Protein AF-A0A1F9FPQ1-F1 (afdb_monomer)

Foldseek 3Di:
DDDDDDDDDDDDDDDDDDDDDDDDDDPPPPPPPDPDPPDPDDDDDADADWPDADPVQQWTWGQGPVRDTDIDHDDPVDDDDDDDDDDDDPVVDDPPWDKDFDWDDDPPDTHTPDIDTDDDDDPDD

Solvent-accessible surface area (backbone atoms only — not comparable to full-atom values): 9216 Å² total; per-residue (Å²): 141,85,83,83,86,88,77,82,87,84,87,75,90,80,82,86,87,85,90,85,83,89,87,78,92,73,86,76,75,76,68,75,79,74,78,72,79,75,78,83,75,80,88,81,88,84,69,57,48,80,75,45,78,42,81,89,81,28,34,34,30,32,37,27,91,84,73,46,80,45,79,47,79,57,56,98,84,61,83,85,79,90,84,75,94,70,94,80,58,79,88,75,67,56,92,91,60,57,67,52,74,45,62,49,75,58,88,96,44,77,44,77,78,47,77,48,68,64,73,80,76,71,94,85,127

pLDDT: mean 72.34, std 21.49, range [35.94, 94.56]

Nearest PDB structures (foldseek):
  5xfp-assembly3_E  TM=4.178E-01  e=5.043E-01  Homo sapiens
  5xfq-assembly1_A  TM=3.969E-01  e=2.208E+00  Mus musculus
  9fia-assembly1_BT  TM=2.426E-01  e=2.824E+00  Toxoplasma gondii

Structure (mmCIF, N/CA/C/O backbone):
data_AF-A0A1F9FPQ1-F1
#
_entry.id   AF-A0A1F9FPQ1-F1
#
loop_
_atom_site.group_PDB
_atom_site.id
_atom_site.type_symbol
_atom_site.label_atom_id
_atom_site.label_alt_id
_atom_site.label_comp_id
_atom_site.label_asym_id
_atom_site.label_entity_id
_atom_site.label_seq_id
_atom_site.pdbx_PDB_ins_code
_atom_site.Cartn_x
_atom_site.Cartn_y
_atom_site.Cartn_z
_atom_site.occupancy
_atom_site.B_iso_or_equiv
_atom_site.auth_seq_id
_atom_site.auth_comp_id
_atom_site.auth_asym_id
_atom_site.auth_atom_id
_atom_site.pdbx_PDB_model_num
ATOM 1 N N . MET A 1 1 ? 11.862 -51.386 -14.982 1.00 46.03 1 MET A N 1
ATOM 2 C CA . MET A 1 1 ? 11.585 -52.462 -15.962 1.00 46.03 1 MET A CA 1
ATOM 3 C C . MET A 1 1 ? 10.078 -52.631 -15.996 1.00 46.03 1 MET A C 1
ATOM 5 O O . MET A 1 1 ? 9.533 -52.938 -14.957 1.00 46.03 1 MET A O 1
ATOM 9 N N . VAL A 1 2 ? 9.315 -52.358 -17.048 1.00 47.38 2 VAL A N 1
ATOM 10 C CA . VAL A 1 2 ? 9.568 -52.158 -18.479 1.00 47.38 2 VAL A CA 1
ATOM 11 C C . VAL A 1 2 ? 8.427 -51.251 -18.967 1.00 47.38 2 VAL A C 1
ATOM 13 O O . VAL A 1 2 ? 7.270 -51.606 -18.777 1.00 47.38 2 VAL A O 1
ATOM 16 N N . PHE A 1 3 ? 8.727 -50.095 -19.564 1.00 41.62 3 PHE A N 1
ATOM 17 C CA . PHE A 1 3 ? 7.759 -49.341 -20.368 1.00 41.62 3 PHE A CA 1
ATOM 18 C C . PHE A 1 3 ? 8.290 -49.305 -21.795 1.00 41.62 3 PHE A C 1
ATOM 20 O O . PHE A 1 3 ? 9.427 -48.905 -22.042 1.00 41.62 3 PHE A O 1
ATOM 27 N N . ALA A 1 4 ? 7.479 -49.867 -22.684 1.00 47.28 4 ALA A N 1
ATOM 28 C CA . ALA A 1 4 ? 7.813 -50.225 -24.046 1.00 47.28 4 ALA A CA 1
ATOM 29 C C . ALA A 1 4 ? 8.063 -48.998 -24.935 1.00 47.28 4 ALA A C 1
ATOM 31 O O . ALA A 1 4 ? 7.314 -48.022 -24.916 1.00 47.28 4 ALA A O 1
ATOM 32 N N . LEU A 1 5 ? 9.123 -49.104 -25.734 1.00 44.16 5 LEU A N 1
ATOM 33 C CA . LEU A 1 5 ? 9.481 -48.222 -26.838 1.00 44.16 5 LEU A CA 1
ATOM 34 C C . LEU A 1 5 ? 8.464 -48.399 -27.978 1.00 44.16 5 LEU A C 1
ATOM 36 O O . LEU A 1 5 ? 8.410 -49.460 -28.595 1.00 44.16 5 LEU A O 1
ATOM 40 N N . SER A 1 6 ? 7.674 -47.362 -28.261 1.00 60.12 6 SER A N 1
ATOM 41 C CA . SER A 1 6 ? 6.811 -47.283 -29.445 1.00 60.12 6 SER A CA 1
ATOM 42 C C . SER A 1 6 ? 7.581 -46.606 -30.580 1.00 60.12 6 SER A C 1
ATOM 44 O O . SER A 1 6 ? 7.636 -45.379 -30.655 1.00 60.12 6 SER A O 1
ATOM 46 N N . SER A 1 7 ? 8.190 -47.419 -31.443 1.00 44.81 7 SER A N 1
ATOM 47 C CA . SER A 1 7 ? 8.872 -47.004 -32.671 1.00 44.81 7 SER A CA 1
ATOM 48 C C . SER A 1 7 ? 8.002 -47.244 -33.908 1.00 44.81 7 SER A C 1
ATOM 50 O O . SER A 1 7 ? 7.424 -48.312 -34.055 1.00 44.81 7 SER A O 1
ATOM 52 N N . CYS A 1 8 ? 8.081 -46.279 -34.828 1.00 40.94 8 CYS A N 1
ATOM 53 C CA . CYS A 1 8 ? 8.086 -46.426 -36.290 1.00 40.94 8 CYS A CA 1
ATOM 54 C C . CYS A 1 8 ? 6.796 -46.749 -37.078 1.00 40.94 8 CYS A C 1
ATOM 56 O O . CYS A 1 8 ? 6.230 -47.830 -37.000 1.00 40.94 8 CYS A O 1
ATOM 58 N N . ALA A 1 9 ? 6.522 -45.804 -37.989 1.00 44.03 9 ALA A N 1
ATOM 59 C CA . ALA A 1 9 ? 6.358 -45.998 -39.432 1.00 44.03 9 ALA A CA 1
ATOM 60 C C . ALA A 1 9 ? 5.112 -46.734 -39.952 1.00 44.03 9 ALA A C 1
ATOM 62 O O . ALA A 1 9 ? 5.042 -47.958 -39.958 1.00 44.03 9 ALA A O 1
ATOM 63 N N . LEU A 1 10 ? 4.222 -45.963 -40.585 1.00 48.94 10 LEU A N 1
ATOM 64 C CA . LEU A 1 10 ? 3.618 -46.403 -41.838 1.00 48.94 10 LEU A CA 1
ATOM 65 C C . LEU A 1 10 ? 3.615 -45.245 -42.841 1.00 48.94 10 LEU A C 1
ATOM 67 O O . LEU A 1 10 ? 2.841 -44.293 -42.754 1.00 48.94 10 LEU A O 1
ATOM 71 N N . GLU A 1 11 ? 4.556 -45.358 -43.763 1.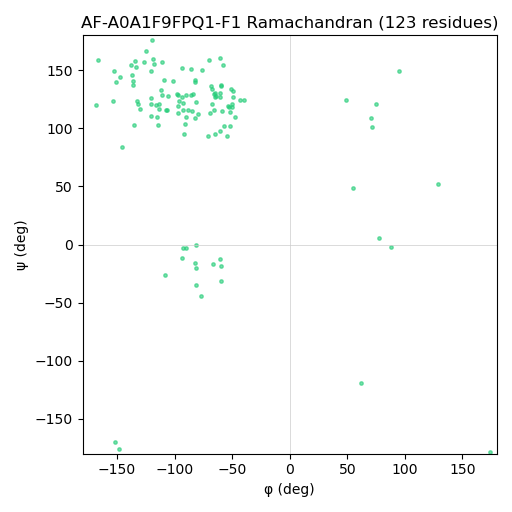00 47.38 11 GLU A N 1
ATOM 72 C CA . GLU A 1 11 ? 4.540 -44.780 -45.095 1.00 47.38 11 GLU A CA 1
ATOM 73 C C . GLU A 1 11 ? 3.394 -45.449 -45.869 1.00 47.38 11 GLU A C 1
ATOM 75 O O . GLU A 1 11 ? 3.329 -46.676 -45.919 1.00 47.38 11 GLU A O 1
ATOM 80 N N . GLN A 1 12 ? 2.482 -44.678 -46.459 1.00 45.00 12 GLN A N 1
ATOM 81 C CA . GLN A 1 12 ? 1.656 -45.180 -47.558 1.00 45.00 12 GLN A CA 1
ATOM 82 C C . GLN A 1 12 ? 1.377 -44.061 -48.560 1.00 45.00 12 GLN A C 1
ATOM 84 O O . GLN A 1 12 ? 0.361 -43.369 -48.553 1.00 45.00 12 GLN A O 1
ATOM 89 N N . GLU A 1 13 ? 2.365 -43.913 -49.431 1.00 41.97 13 GLU A N 1
ATOM 90 C CA . GLU A 1 13 ? 2.195 -43.701 -50.860 1.00 41.97 13 GLU A CA 1
ATOM 91 C C . GLU A 1 13 ? 1.096 -44.629 -51.419 1.00 41.97 13 GLU A C 1
ATOM 93 O O . GLU A 1 13 ? 1.172 -45.844 -51.251 1.00 41.97 13 GLU A O 1
ATOM 98 N N . MET A 1 14 ? 0.073 -44.071 -52.079 1.00 41.09 14 MET A N 1
ATOM 99 C CA . MET A 1 14 ? -0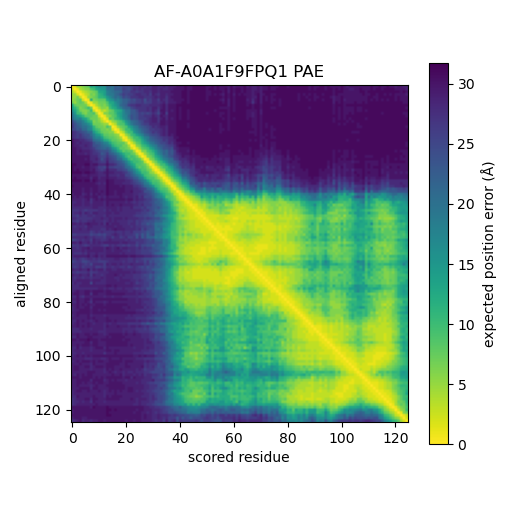.582 -44.713 -53.227 1.00 41.09 14 MET A CA 1
ATOM 100 C C . MET A 1 14 ? -1.525 -43.755 -53.980 1.00 41.09 14 MET A C 1
ATOM 102 O O . MET A 1 14 ? -2.530 -43.288 -53.455 1.00 41.09 14 MET A O 1
ATOM 106 N N . ALA A 1 15 ? -1.180 -43.575 -55.258 1.00 36.75 15 ALA A N 1
ATOM 107 C CA . ALA A 1 15 ? -2.059 -43.528 -56.431 1.00 36.75 15 ALA A CA 1
ATOM 108 C C . ALA A 1 15 ? -2.989 -42.314 -56.679 1.00 36.75 15 ALA A C 1
ATOM 110 O O . ALA A 1 15 ? -4.125 -42.236 -56.219 1.00 36.75 15 ALA A O 1
ATOM 111 N N . ALA A 1 16 ? -2.525 -41.449 -57.592 1.00 46.88 16 ALA A N 1
ATOM 112 C CA . ALA A 1 16 ? -3.348 -40.652 -58.514 1.00 46.88 16 ALA A CA 1
ATOM 113 C C . ALA A 1 16 ? -4.196 -41.549 -59.455 1.00 46.88 16 ALA A C 1
ATOM 115 O O . ALA A 1 16 ? -3.839 -42.716 -59.646 1.00 46.88 16 ALA A O 1
ATOM 116 N N . PRO A 1 17 ? -5.282 -41.037 -60.084 1.00 45.72 17 PRO A N 1
ATOM 117 C CA . PRO A 1 17 ? -5.186 -40.441 -61.439 1.00 45.72 17 PRO A CA 1
ATOM 118 C C . PRO A 1 17 ? -6.262 -39.336 -61.713 1.00 45.72 17 PRO A C 1
ATOM 120 O O . PRO A 1 17 ? -6.994 -38.964 -60.802 1.00 45.72 17 PRO A O 1
ATOM 123 N N . PRO A 1 18 ? -6.460 -38.831 -62.953 1.00 44.81 18 PRO A N 1
ATOM 124 C CA . PRO A 1 18 ? -5.609 -37.923 -63.720 1.00 44.81 18 PRO A CA 1
ATOM 125 C C . PRO A 1 18 ? -6.304 -36.577 -64.086 1.00 44.81 18 PRO A C 1
ATOM 127 O O . PRO A 1 18 ? -7.479 -36.338 -63.827 1.00 44.81 18 PRO A O 1
ATOM 130 N N . ALA A 1 19 ? -5.520 -35.703 -64.721 1.00 43.84 19 ALA A N 1
ATOM 131 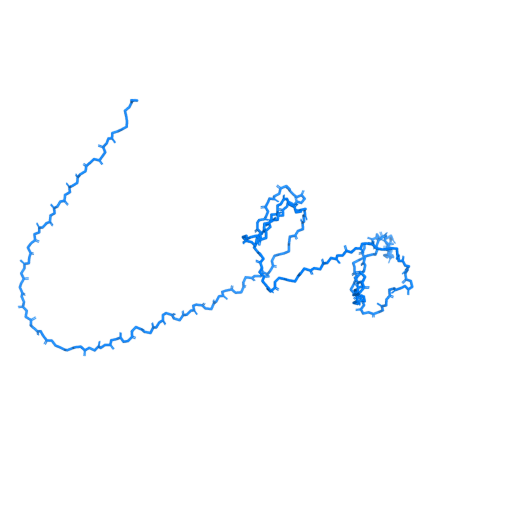C CA . ALA A 1 19 ? -5.753 -34.302 -65.081 1.00 43.84 19 ALA A CA 1
ATOM 132 C C . ALA A 1 19 ? -6.971 -33.945 -65.968 1.00 43.84 19 ALA A C 1
ATOM 134 O O . ALA A 1 19 ? -7.345 -34.703 -66.862 1.00 43.84 19 ALA A O 1
ATOM 135 N N . LYS A 1 20 ? -7.435 -32.684 -65.833 1.00 43.16 20 LYS A N 1
ATOM 136 C CA . LYS A 1 20 ? -7.790 -31.737 -66.924 1.00 43.16 20 LYS A CA 1
ATOM 137 C C . LYS A 1 20 ? -7.956 -30.288 -66.373 1.00 43.16 20 LYS A C 1
ATOM 139 O O . LYS A 1 20 ? -8.053 -30.137 -65.161 1.00 43.16 20 LYS A O 1
ATOM 144 N N . PRO A 1 21 ? -7.862 -29.221 -67.198 1.00 42.31 21 PRO A N 1
ATOM 145 C CA . PRO A 1 21 ? -6.815 -28.197 -67.063 1.00 42.31 21 PRO A CA 1
ATOM 146 C C . PRO A 1 21 ? -7.288 -26.752 -66.769 1.00 42.31 21 PRO A C 1
ATOM 148 O O . PRO A 1 21 ? -8.369 -26.347 -67.168 1.00 42.31 21 PRO A O 1
ATOM 151 N N . ALA A 1 22 ? -6.366 -25.994 -66.162 1.00 35.94 22 ALA A N 1
ATOM 152 C CA . ALA A 1 22 ? -6.024 -24.569 -66.327 1.00 35.94 22 ALA A CA 1
ATOM 153 C C . ALA A 1 22 ? -7.087 -23.433 -66.319 1.00 35.94 22 ALA A C 1
ATOM 155 O O . ALA A 1 22 ? -7.889 -23.286 -67.235 1.00 35.94 22 ALA A O 1
ATOM 156 N N . ALA A 1 23 ? -6.798 -22.499 -65.392 1.00 44.38 23 ALA A N 1
ATOM 157 C CA . ALA A 1 23 ? -6.937 -21.028 -65.414 1.00 44.38 23 ALA A CA 1
ATOM 158 C C . ALA A 1 23 ? -8.219 -20.389 -64.825 1.00 44.38 23 ALA A C 1
ATOM 160 O O . ALA A 1 23 ? -9.291 -20.974 -64.944 1.00 44.38 23 ALA A O 1
ATOM 161 N N . PRO A 1 24 ? -8.162 -19.153 -64.264 1.00 40.25 24 PRO A N 1
ATOM 162 C CA . PRO A 1 24 ? -7.011 -18.316 -63.893 1.00 40.25 24 PRO A CA 1
ATOM 163 C C . PRO A 1 24 ? -7.004 -17.859 -62.414 1.00 40.25 24 PRO A C 1
ATOM 165 O O . PRO A 1 24 ? -7.992 -17.923 -61.688 1.00 40.25 24 PRO A O 1
ATOM 168 N N . MET A 1 25 ? -5.842 -17.344 -62.004 1.00 41.94 25 MET A N 1
ATOM 169 C CA . MET A 1 25 ? -5.621 -16.519 -60.817 1.00 41.94 25 MET A CA 1
ATOM 170 C C . MET A 1 25 ? -6.748 -15.503 -60.585 1.00 41.94 25 MET A C 1
ATOM 172 O O . MET A 1 25 ? -6.953 -14.604 -61.398 1.00 41.94 25 MET A O 1
ATOM 176 N N . VAL A 1 26 ? -7.352 -15.550 -59.400 1.00 37.03 26 VAL A N 1
ATOM 177 C CA . VAL A 1 26 ? -7.777 -14.332 -58.712 1.00 37.03 26 VAL A CA 1
ATOM 178 C C . VAL A 1 26 ? -7.036 -14.331 -57.388 1.00 37.03 26 VAL A C 1
ATOM 180 O O . VAL A 1 26 ? -7.232 -15.195 -56.538 1.00 37.03 26 VAL A O 1
ATOM 183 N N . ALA A 1 27 ? -6.095 -13.400 -57.271 1.00 41.41 27 ALA A N 1
ATOM 184 C CA . ALA A 1 27 ? -5.411 -13.107 -56.032 1.00 41.41 27 ALA A CA 1
ATOM 185 C C . ALA A 1 27 ? -6.456 -12.650 -55.010 1.00 41.41 27 ALA A C 1
ATOM 187 O O . ALA A 1 27 ? -6.867 -11.490 -54.996 1.00 41.41 27 ALA A O 1
ATOM 188 N N . GLU A 1 28 ? -6.896 -13.566 -54.153 1.00 36.47 28 GLU A N 1
ATOM 189 C CA . GLU A 1 28 ? -7.591 -13.198 -52.934 1.00 36.47 28 GLU A CA 1
ATOM 190 C C . GLU A 1 28 ? -6.530 -12.590 -52.019 1.00 36.47 28 GLU A C 1
ATOM 192 O O . GLU A 1 28 ? -5.745 -13.278 -51.359 1.00 36.47 28 GLU A O 1
ATOM 197 N N . ALA A 1 29 ? -6.423 -11.263 -52.088 1.00 38.34 29 ALA A N 1
ATOM 198 C CA . ALA A 1 29 ? -5.664 -10.476 -51.145 1.00 38.34 29 ALA A CA 1
ATOM 199 C C . ALA A 1 29 ? -6.136 -10.879 -49.746 1.00 38.34 29 ALA A C 1
ATOM 201 O O . ALA A 1 29 ? -7.206 -10.463 -49.295 1.00 38.34 29 ALA A O 1
ATOM 202 N N . LYS A 1 30 ? -5.333 -11.714 -49.074 1.00 37.75 30 LYS A N 1
ATOM 203 C CA . LYS A 1 30 ? -5.430 -11.987 -47.644 1.00 37.75 30 LYS A CA 1
ATOM 204 C C . LYS A 1 30 ? -5.371 -10.643 -46.937 1.00 37.75 30 LYS A C 1
ATOM 206 O O . LYS A 1 30 ? -4.300 -10.110 -46.650 1.00 37.75 30 LYS A O 1
ATOM 211 N N . LYS A 1 31 ? -6.552 -10.086 -46.684 1.00 37.94 31 LYS A N 1
ATOM 212 C CA . LYS A 1 31 ? -6.769 -9.011 -45.731 1.00 37.94 31 LYS A CA 1
ATOM 213 C C . LYS A 1 31 ? -6.079 -9.483 -44.445 1.00 37.94 31 LYS A C 1
ATOM 215 O O . LYS A 1 31 ? -6.414 -10.573 -43.972 1.00 37.94 31 LYS A O 1
ATOM 220 N N . PRO A 1 32 ? -5.087 -8.748 -43.914 1.00 40.53 32 PRO A N 1
ATOM 221 C CA . PRO A 1 32 ? -4.490 -9.097 -42.636 1.00 40.53 32 PRO A CA 1
ATOM 222 C C . PRO A 1 32 ? -5.632 -9.289 -41.635 1.00 40.53 32 PRO A C 1
ATOM 224 O O . PRO A 1 32 ? -6.560 -8.469 -41.648 1.00 40.53 32 PRO A O 1
ATOM 227 N N . PRO A 1 33 ? -5.625 -10.357 -40.820 1.00 38.66 33 PRO A N 1
ATOM 228 C CA . PRO A 1 33 ? -6.686 -10.580 -39.857 1.00 38.66 33 PRO A CA 1
ATOM 229 C C . PRO A 1 33 ? -6.809 -9.318 -39.013 1.00 38.66 33 PRO A C 1
ATOM 231 O O . PRO A 1 33 ? -5.843 -8.861 -38.395 1.00 38.66 33 PRO A O 1
ATOM 234 N N . ALA A 1 34 ? -7.995 -8.712 -39.075 1.00 44.84 34 ALA A N 1
ATOM 235 C CA . ALA A 1 34 ? -8.350 -7.585 -38.245 1.00 44.84 34 ALA A CA 1
ATOM 236 C C . ALA A 1 34 ? -8.007 -7.974 -36.807 1.00 44.84 34 ALA A C 1
ATOM 238 O O . ALA A 1 34 ? -8.521 -8.971 -36.299 1.00 44.84 34 ALA A O 1
ATOM 239 N N . LYS A 1 35 ? -7.092 -7.219 -36.185 1.00 48.22 35 LYS A N 1
ATOM 240 C CA . LYS A 1 35 ? -6.810 -7.323 -34.755 1.00 48.22 35 LYS A CA 1
ATOM 241 C C . LYS A 1 35 ? -8.157 -7.308 -34.046 1.00 48.22 35 LYS A C 1
ATOM 243 O O . LYS A 1 35 ? -8.841 -6.284 -34.058 1.00 48.22 35 LYS A O 1
ATOM 248 N N . ALA A 1 36 ? -8.536 -8.454 -33.487 1.00 45.16 36 ALA A N 1
ATOM 249 C CA . ALA A 1 36 ? -9.710 -8.563 -32.648 1.00 45.16 36 ALA A CA 1
ATOM 250 C C . ALA A 1 36 ? -9.638 -7.437 -31.603 1.00 45.16 36 ALA A C 1
ATOM 252 O O . ALA A 1 36 ? -8.563 -7.220 -31.028 1.00 45.16 36 ALA A O 1
ATOM 253 N N . PRO A 1 37 ? -10.720 -6.672 -31.387 1.00 45.47 37 PRO A N 1
ATOM 254 C CA . PRO A 1 37 ? -10.724 -5.642 -30.366 1.00 45.47 37 PRO A CA 1
ATOM 255 C C . PRO A 1 37 ? -10.428 -6.324 -29.034 1.00 45.47 37 PRO A C 1
ATOM 257 O O . PRO A 1 37 ? -11.186 -7.182 -28.586 1.00 45.47 37 PRO A O 1
ATOM 260 N N . ALA A 1 38 ? -9.283 -5.981 -28.441 1.00 52.94 38 ALA A N 1
ATOM 261 C CA . ALA A 1 38 ? -8.869 -6.498 -27.150 1.00 52.94 38 ALA A CA 1
ATOM 262 C C . ALA A 1 38 ? -10.016 -6.282 -26.156 1.00 52.94 38 ALA A C 1
ATOM 264 O O . ALA A 1 38 ? -10.397 -5.141 -25.872 1.00 52.94 38 ALA A O 1
ATOM 265 N N . ALA A 1 39 ? -10.597 -7.384 -25.677 1.00 55.22 39 ALA A N 1
ATOM 266 C CA . ALA A 1 39 ? -11.608 -7.357 -24.639 1.00 55.22 39 ALA A CA 1
ATOM 267 C C . ALA A 1 39 ? -11.042 -6.550 -23.466 1.00 55.22 39 ALA A C 1
ATOM 269 O O . ALA A 1 39 ? -9.987 -6.879 -22.925 1.00 55.22 39 ALA A O 1
ATOM 270 N N . LYS A 1 40 ? -11.700 -5.438 -23.126 1.00 59.66 40 LYS A N 1
ATOM 271 C CA . LYS A 1 40 ? -11.276 -4.553 -22.039 1.00 59.66 40 LYS A CA 1
ATOM 272 C C . LYS A 1 40 ? -11.384 -5.323 -20.724 1.00 59.66 40 LYS A C 1
ATOM 274 O O . LYS A 1 40 ? -12.459 -5.406 -20.134 1.00 59.66 40 LYS A O 1
ATOM 279 N N . VAL A 1 41 ? -10.274 -5.906 -20.287 1.00 76.56 41 VAL A N 1
ATOM 280 C CA . VAL A 1 41 ? -10.163 -6.568 -18.987 1.00 76.56 41 VAL A CA 1
ATOM 281 C C . VAL A 1 41 ? -10.347 -5.508 -17.901 1.00 76.56 41 VAL A C 1
ATOM 283 O O . VAL A 1 41 ? -9.711 -4.452 -17.934 1.00 76.56 41 VAL A O 1
ATOM 286 N N . LYS A 1 42 ? -11.262 -5.759 -16.958 1.00 76.12 42 LYS A N 1
ATOM 287 C CA . LYS A 1 42 ? -11.499 -4.857 -15.826 1.00 76.12 42 LYS A CA 1
ATOM 288 C C . LYS A 1 42 ? -10.268 -4.872 -14.906 1.00 76.12 42 LYS A C 1
ATOM 290 O O . LYS A 1 42 ? -9.779 -5.955 -14.593 1.00 76.12 42 LYS A O 1
ATOM 295 N N . PRO A 1 43 ? -9.769 -3.708 -14.459 1.00 77.12 43 PRO A N 1
ATOM 296 C CA . PRO A 1 43 ? -8.600 -3.645 -13.591 1.00 77.12 43 PRO A CA 1
ATOM 297 C C . PRO A 1 43 ? -8.896 -4.284 -12.229 1.00 77.12 43 PRO A C 1
ATOM 299 O O . PRO A 1 43 ? -9.880 -3.936 -11.573 1.00 77.12 43 PRO A O 1
ATOM 302 N N . VAL A 1 44 ? -8.024 -5.197 -11.800 1.00 84.81 44 VAL A N 1
ATOM 303 C CA . VAL A 1 44 ? -8.072 -5.844 -10.482 1.00 84.81 44 VAL A CA 1
ATOM 304 C C . VAL A 1 44 ? -7.104 -5.117 -9.552 1.00 84.81 44 VAL A C 1
ATOM 306 O O . VAL A 1 44 ? -5.951 -4.890 -9.911 1.00 84.81 44 VAL A O 1
ATOM 309 N N . LYS A 1 45 ? -7.573 -4.726 -8.363 1.00 84.38 45 LYS A N 1
ATOM 310 C CA . LYS A 1 45 ? -6.722 -4.149 -7.313 1.00 84.38 45 LYS A CA 1
ATOM 311 C C . LYS A 1 45 ? -6.267 -5.264 -6.380 1.00 84.38 45 LYS A C 1
ATOM 313 O O . LYS A 1 45 ? -7.105 -5.988 -5.853 1.00 84.38 45 LYS A O 1
ATOM 318 N N . ALA A 1 46 ? -4.962 -5.361 -6.168 1.00 86.12 46 ALA A N 1
ATOM 319 C CA . ALA A 1 46 ? -4.352 -6.243 -5.184 1.00 86.12 46 ALA A CA 1
ATOM 320 C C . ALA A 1 46 ? -3.542 -5.410 -4.183 1.00 86.12 46 ALA A C 1
ATOM 322 O O . ALA A 1 46 ? -3.021 -4.348 -4.528 1.00 86.12 46 ALA A O 1
ATOM 323 N N . SER A 1 47 ? -3.456 -5.878 -2.941 1.00 87.25 47 SER A N 1
ATOM 324 C CA . SER A 1 47 ? -2.668 -5.244 -1.881 1.00 87.25 47 SER A CA 1
ATOM 325 C C . SER A 1 47 ? -1.903 -6.312 -1.111 1.00 87.25 47 SER A C 1
ATOM 327 O O . SER A 1 47 ? -2.445 -7.379 -0.815 1.00 87.25 47 SER A O 1
ATOM 329 N N . GLY A 1 48 ? -0.645 -6.026 -0.806 1.00 89.25 48 GLY A N 1
ATOM 330 C CA . GLY A 1 48 ? 0.282 -6.975 -0.210 1.00 89.25 48 GLY A CA 1
ATOM 331 C C . GLY A 1 48 ? 1.686 -6.395 -0.115 1.00 89.25 48 GLY A C 1
ATOM 332 O O . GLY A 1 48 ? 1.910 -5.247 -0.506 1.00 89.25 48 GLY A O 1
ATOM 333 N N . ASP A 1 49 ? 2.606 -7.207 0.383 1.00 91.50 49 ASP A N 1
ATOM 334 C CA . ASP A 1 49 ? 4.023 -6.878 0.495 1.00 91.50 49 ASP A CA 1
ATOM 335 C C . ASP A 1 49 ? 4.758 -7.212 -0.809 1.00 91.50 49 ASP A C 1
ATOM 337 O O . ASP A 1 49 ? 4.362 -8.117 -1.545 1.00 91.50 49 ASP A O 1
ATOM 341 N N . ILE A 1 50 ? 5.839 -6.494 -1.119 1.00 92.44 50 ILE A N 1
ATOM 342 C CA . ILE A 1 50 ? 6.678 -6.818 -2.281 1.00 92.44 50 ILE A CA 1
ATOM 343 C C . ILE A 1 50 ? 7.637 -7.937 -1.873 1.00 92.44 50 ILE A C 1
ATOM 345 O O . ILE A 1 50 ? 8.563 -7.710 -1.100 1.00 92.44 50 ILE A O 1
ATOM 349 N N . GLY A 1 51 ? 7.412 -9.142 -2.396 1.00 92.25 51 GLY A N 1
ATOM 350 C CA . GLY A 1 51 ? 8.284 -10.294 -2.160 1.00 92.25 51 GLY A CA 1
ATOM 351 C C . GLY A 1 51 ? 9.518 -10.298 -3.062 1.00 92.25 51 GLY A C 1
ATOM 352 O O . GLY A 1 51 ? 10.594 -10.705 -2.636 1.00 92.25 51 GLY A O 1
ATOM 353 N N . LEU A 1 52 ? 9.372 -9.829 -4.304 1.00 93.75 52 LEU A N 1
ATOM 354 C CA . LEU A 1 52 ? 10.467 -9.696 -5.264 1.00 93.75 52 LEU A CA 1
ATOM 355 C C . LEU A 1 52 ? 10.183 -8.541 -6.225 1.00 93.75 52 LEU A C 1
ATOM 357 O O . LEU A 1 52 ? 9.047 -8.370 -6.673 1.00 93.75 52 LEU A O 1
ATOM 361 N N . LEU A 1 53 ? 11.219 -7.772 -6.556 1.00 94.00 53 LEU A N 1
ATOM 362 C CA . LEU A 1 53 ? 11.180 -6.713 -7.560 1.00 94.00 53 LEU A CA 1
ATOM 363 C C . LEU A 1 53 ? 12.353 -6.893 -8.525 1.00 94.00 53 LEU A C 1
ATOM 365 O O . LEU A 1 53 ? 13.506 -6.789 -8.115 1.00 94.00 53 LEU A O 1
ATOM 369 N N . ASP A 1 54 ? 12.049 -7.143 -9.794 1.00 91.50 54 ASP A N 1
ATOM 370 C CA . ASP A 1 54 ? 13.032 -7.311 -10.861 1.00 91.50 54 ASP A CA 1
ATOM 371 C C . ASP A 1 54 ? 12.869 -6.171 -11.873 1.00 91.50 54 ASP A C 1
ATOM 373 O O . ASP A 1 54 ? 11.867 -6.073 -12.588 1.00 91.50 54 ASP A O 1
ATOM 377 N N . LEU A 1 55 ? 13.853 -5.272 -11.898 1.00 91.88 55 LEU A N 1
ATOM 378 C CA . LEU A 1 55 ? 13.862 -4.106 -12.783 1.00 91.88 55 LEU A CA 1
ATOM 379 C C . LEU A 1 55 ? 14.346 -4.442 -14.199 1.00 91.88 55 LEU A C 1
ATOM 381 O O . LEU A 1 55 ? 14.050 -3.699 -15.130 1.00 91.88 55 LEU A O 1
ATOM 385 N N . GLU A 1 56 ? 15.069 -5.547 -14.384 1.00 90.75 56 GLU A N 1
ATOM 386 C CA . GLU A 1 56 ? 15.605 -5.939 -15.691 1.00 90.75 56 GLU A CA 1
ATOM 387 C C . GLU A 1 56 ? 14.500 -6.537 -16.556 1.00 90.75 56 GLU A C 1
ATOM 389 O O . GLU A 1 56 ? 14.319 -6.184 -17.723 1.00 90.75 56 GLU A O 1
ATOM 394 N N . LYS A 1 57 ? 13.699 -7.408 -15.949 1.00 92.81 57 LYS A N 1
ATOM 395 C CA . LYS A 1 57 ? 12.549 -8.045 -16.592 1.00 92.81 57 LYS A CA 1
ATOM 396 C C . LYS A 1 57 ? 11.245 -7.276 -16.367 1.00 92.81 57 LYS A C 1
ATOM 398 O O . LYS A 1 57 ? 10.227 -7.646 -16.940 1.00 92.81 57 LYS A O 1
ATOM 403 N N . ASN A 1 58 ? 11.293 -6.191 -15.592 1.00 93.94 58 ASN A N 1
ATOM 404 C CA . ASN A 1 58 ? 10.179 -5.295 -15.285 1.00 93.94 58 ASN A CA 1
ATOM 405 C C . ASN A 1 58 ? 8.948 -6.007 -14.699 1.00 93.94 58 ASN A C 1
ATOM 40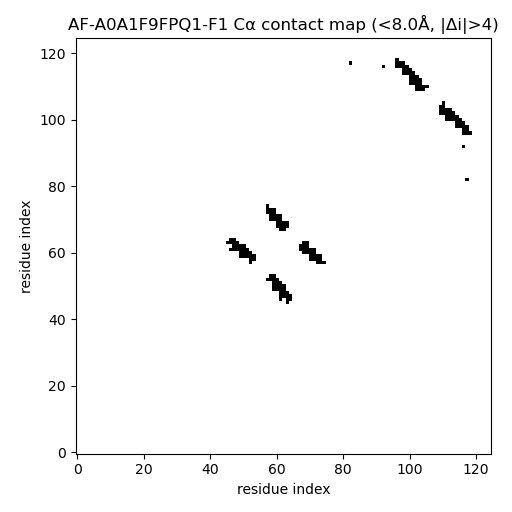7 O O . ASN A 1 58 ? 7.821 -5.781 -15.141 1.00 93.94 58 ASN A O 1
ATOM 411 N N . TYR A 1 59 ? 9.146 -6.855 -13.690 1.00 93.00 59 TYR A N 1
ATOM 412 C CA . TYR A 1 59 ? 8.043 -7.490 -12.966 1.00 93.00 59 TYR A CA 1
ATOM 413 C C . TYR A 1 59 ? 8.251 -7.444 -11.456 1.00 93.00 59 TYR A C 1
ATOM 415 O O . TYR A 1 59 ? 9.360 -7.283 -10.942 1.00 93.00 59 TYR A O 1
ATOM 423 N N . MET A 1 60 ? 7.149 -7.568 -10.727 1.00 93.25 60 MET A N 1
ATOM 424 C CA . MET A 1 60 ? 7.142 -7.657 -9.275 1.00 93.25 60 MET A CA 1
ATOM 425 C C . MET A 1 60 ? 6.235 -8.788 -8.807 1.00 93.25 60 MET A C 1
ATOM 427 O O . MET A 1 60 ? 5.263 -9.143 -9.475 1.00 93.25 60 MET A O 1
ATOM 431 N N . ILE A 1 61 ? 6.542 -9.331 -7.635 1.00 93.56 61 ILE A N 1
ATOM 432 C CA . ILE A 1 61 ? 5.725 -10.337 -6.964 1.00 93.56 61 ILE A CA 1
ATOM 433 C C . ILE A 1 61 ? 5.163 -9.722 -5.686 1.00 93.56 61 ILE A C 1
ATOM 435 O O . ILE A 1 61 ? 5.909 -9.295 -4.806 1.00 93.56 61 ILE A O 1
ATOM 439 N N . LEU A 1 62 ? 3.837 -9.699 -5.595 1.00 92.88 62 LEU A N 1
ATOM 440 C CA . LEU A 1 62 ? 3.073 -9.253 -4.438 1.00 92.88 62 LEU A CA 1
ATOM 441 C C . LEU A 1 62 ? 2.685 -10.461 -3.586 1.00 92.88 62 LEU A C 1
ATOM 443 O O . LEU A 1 62 ? 2.012 -11.375 -4.063 1.00 92.88 62 LEU A O 1
ATOM 447 N N . VAL A 1 63 ? 3.063 -10.436 -2.314 1.00 94.56 63 VAL A N 1
ATOM 448 C CA . VAL A 1 63 ? 2.604 -11.371 -1.289 1.00 94.56 63 VAL A CA 1
ATOM 449 C C . VAL A 1 63 ? 1.365 -10.768 -0.642 1.00 94.56 63 VAL A C 1
ATOM 451 O O . VAL A 1 63 ? 1.437 -9.814 0.129 1.00 94.56 63 VAL A O 1
ATOM 454 N N . THR A 1 64 ? 0.191 -11.275 -0.996 1.00 92.12 64 THR A N 1
ATOM 455 C CA . THR A 1 64 ? -1.067 -10.805 -0.398 1.00 92.12 64 THR A CA 1
ATOM 456 C C . THR A 1 64 ? -1.180 -11.242 1.064 1.00 92.12 64 THR A C 1
ATOM 458 O O . THR A 1 64 ? -0.602 -12.251 1.464 1.00 92.12 64 THR A O 1
ATOM 461 N N . LYS A 1 65 ? -2.012 -10.551 1.856 1.00 90.25 65 LYS A N 1
ATOM 462 C CA . LYS A 1 65 ? -2.325 -10.963 3.243 1.00 90.25 65 LYS A CA 1
ATOM 463 C C . LYS A 1 65 ? -2.958 -12.359 3.340 1.00 90.25 65 LYS A C 1
ATOM 465 O O . LYS A 1 65 ? -2.948 -12.961 4.404 1.00 90.25 65 LYS A O 1
ATOM 470 N N . GLU A 1 66 ? -3.496 -12.868 2.234 1.00 88.00 66 GLU A N 1
ATOM 471 C CA . G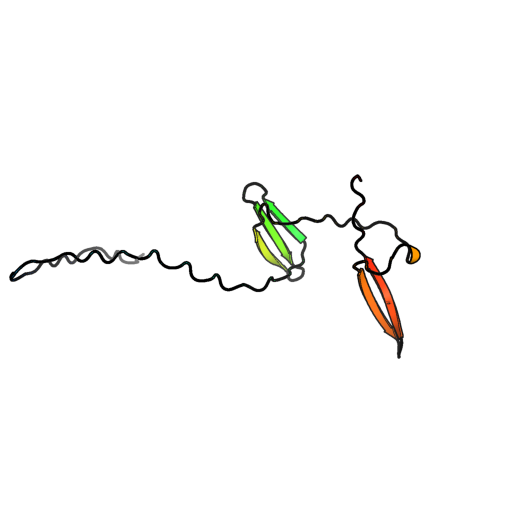LU A 1 66 ? -4.043 -14.223 2.111 1.00 88.00 66 GLU A CA 1
ATOM 472 C C . GLU A 1 66 ? -2.954 -15.287 1.862 1.00 88.00 66 GLU A C 1
ATOM 474 O O . GLU A 1 66 ? -3.273 -16.458 1.684 1.00 88.00 66 GLU A O 1
ATOM 479 N N . 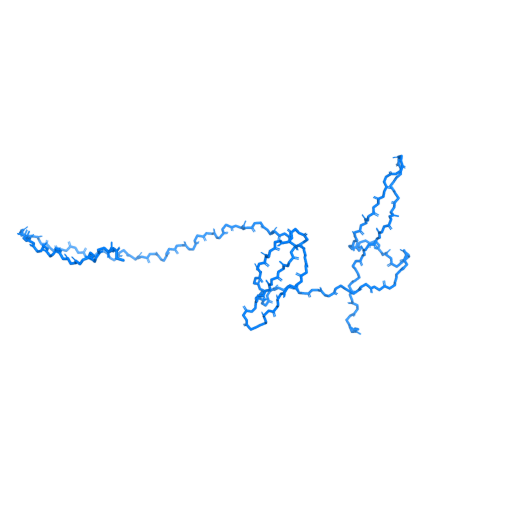GLY A 1 67 ? -1.677 -14.892 1.780 1.00 88.44 67 GLY A N 1
ATOM 480 C CA . GLY A 1 67 ? -0.554 -15.777 1.463 1.00 88.44 67 GLY A CA 1
ATOM 481 C C . GLY A 1 67 ? -0.423 -16.126 -0.024 1.00 88.44 67 GLY A C 1
ATOM 482 O O . GLY A 1 67 ? 0.423 -16.936 -0.391 1.00 88.44 67 GLY A O 1
ATOM 483 N N . LYS A 1 68 ? -1.236 -15.525 -0.905 1.00 90.94 68 LYS A N 1
ATOM 484 C CA . LYS A 1 68 ? -1.140 -15.728 -2.360 1.00 90.94 68 LYS A CA 1
ATOM 485 C C . LYS A 1 68 ? -0.052 -14.846 -2.959 1.00 90.94 68 LYS A C 1
ATOM 487 O O . LYS A 1 68 ? 0.032 -13.665 -2.612 1.00 90.94 68 LYS A O 1
ATOM 492 N N . LEU A 1 69 ? 0.696 -15.407 -3.905 1.00 92.38 69 LEU A N 1
ATOM 493 C CA . LEU A 1 69 ? 1.681 -14.699 -4.717 1.00 92.38 69 LEU A CA 1
ATOM 494 C C . LEU A 1 69 ? 1.030 -14.220 -6.016 1.00 92.38 69 LEU A C 1
ATOM 496 O O . LEU A 1 69 ? 0.495 -15.022 -6.780 1.00 92.38 69 LEU A O 1
ATOM 500 N N . ILE A 1 70 ? 1.070 -12.914 -6.263 1.00 92.88 70 ILE A N 1
ATOM 501 C CA . ILE A 1 70 ? 0.587 -12.298 -7.499 1.00 92.88 70 ILE A CA 1
ATOM 502 C C . ILE A 1 70 ? 1.789 -11.725 -8.240 1.00 92.88 70 ILE A C 1
ATOM 504 O O . ILE A 1 70 ? 2.421 -10.791 -7.754 1.00 92.88 70 ILE A O 1
ATOM 508 N N . THR A 1 71 ? 2.074 -12.250 -9.427 1.00 93.12 71 THR A N 1
ATOM 509 C CA . THR A 1 71 ? 3.072 -11.669 -10.332 1.00 93.12 71 THR A CA 1
ATOM 510 C C . THR A 1 71 ? 2.420 -10.585 -11.183 1.00 93.12 71 THR A C 1
ATOM 512 O O . THR A 1 71 ? 1.375 -10.816 -11.792 1.00 93.12 71 THR A O 1
ATOM 515 N N . ALA A 1 72 ? 3.026 -9.402 -11.214 1.00 91.50 72 ALA A N 1
ATOM 516 C CA . ALA A 1 72 ? 2.566 -8.264 -11.994 1.00 91.50 72 ALA A CA 1
ATOM 517 C C . ALA A 1 72 ? 3.731 -7.632 -12.760 1.00 91.50 72 ALA A C 1
ATOM 519 O O . ALA A 1 72 ? 4.713 -7.191 -12.161 1.00 91.50 72 ALA A O 1
ATOM 520 N N . ASP A 1 73 ? 3.585 -7.538 -14.078 1.00 92.38 73 ASP A N 1
ATOM 521 C CA . ASP A 1 73 ? 4.541 -6.844 -14.937 1.00 92.38 73 ASP A CA 1
ATOM 522 C C . ASP A 1 73 ? 4.267 -5.333 -14.919 1.00 92.38 73 ASP A C 1
ATOM 524 O O . ASP A 1 73 ? 3.115 -4.882 -14.916 1.00 92.38 73 ASP A O 1
ATOM 528 N N . PHE A 1 74 ? 5.324 -4.525 -14.932 1.00 92.94 74 PHE A N 1
ATOM 529 C CA . PHE A 1 74 ? 5.251 -3.074 -15.054 1.00 92.94 74 PHE A CA 1
ATOM 530 C C . PHE A 1 74 ? 5.978 -2.587 -16.309 1.00 92.94 74 PHE A C 1
ATOM 532 O O . PHE A 1 74 ? 6.773 -3.283 -16.926 1.00 92.94 74 PHE A O 1
ATOM 539 N N . ASN A 1 75 ? 5.649 -1.377 -16.754 1.00 92.25 75 ASN A N 1
ATOM 540 C CA . ASN A 1 75 ? 6.266 -0.767 -17.928 1.00 92.25 75 ASN A CA 1
ATOM 541 C C . ASN A 1 75 ? 6.334 0.757 -17.769 1.00 92.25 75 ASN A C 1
ATOM 543 O O . ASN A 1 75 ? 5.906 1.310 -16.758 1.00 92.25 75 ASN A O 1
ATOM 547 N N . ASN A 1 76 ? 6.798 1.456 -18.806 1.00 87.38 76 ASN A N 1
ATOM 548 C CA . ASN A 1 76 ? 6.936 2.920 -18.812 1.00 87.38 76 ASN A CA 1
ATOM 549 C C . ASN A 1 76 ? 5.621 3.704 -18.604 1.00 87.38 76 ASN A C 1
ATOM 551 O O . ASN A 1 76 ? 5.652 4.915 -18.405 1.00 87.38 76 ASN A O 1
ATOM 555 N N . LYS A 1 77 ? 4.453 3.053 -18.680 1.00 88.00 77 LYS A N 1
ATOM 556 C CA . LYS A 1 77 ? 3.148 3.668 -18.379 1.00 88.00 77 LYS A CA 1
ATOM 557 C C . LYS A 1 77 ? 2.720 3.450 -16.927 1.00 88.00 77 LYS A C 1
ATOM 559 O O . LYS A 1 77 ? 1.760 4.085 -16.484 1.00 88.00 77 LYS A O 1
ATOM 564 N N . THR A 1 78 ? 3.396 2.568 -16.192 1.00 88.56 78 THR A N 1
ATOM 565 C CA . THR A 1 78 ? 3.131 2.319 -14.777 1.00 88.56 78 THR A CA 1
ATOM 566 C C . THR A 1 78 ? 3.515 3.554 -13.970 1.00 88.56 78 THR A C 1
ATOM 568 O O . THR A 1 78 ? 4.658 4.001 -13.983 1.00 88.56 78 THR A O 1
ATOM 571 N N . LYS A 1 79 ? 2.543 4.127 -13.254 1.00 85.62 79 LYS A N 1
ATOM 572 C CA . LYS A 1 79 ? 2.774 5.262 -12.354 1.00 85.62 79 LYS A CA 1
ATOM 573 C C . LYS A 1 79 ? 3.045 4.738 -10.952 1.00 85.62 79 LYS A C 1
ATOM 575 O O . LYS A 1 79 ? 2.150 4.161 -10.340 1.00 85.62 79 LYS A O 1
ATOM 580 N N . VAL A 1 80 ? 4.247 4.982 -10.446 1.00 84.94 80 VAL A N 1
ATOM 581 C CA . VAL A 1 80 ? 4.627 4.653 -9.069 1.00 84.94 80 VAL A CA 1
ATOM 582 C C . VAL A 1 80 ? 4.477 5.906 -8.210 1.00 84.94 80 VAL A C 1
ATOM 584 O O . VAL A 1 80 ? 4.973 6.972 -8.571 1.00 84.94 80 VAL A O 1
ATOM 587 N N . GLN A 1 81 ? 3.763 5.795 -7.089 1.00 82.75 81 GLN A N 1
ATOM 588 C CA . GLN A 1 81 ? 3.636 6.862 -6.095 1.00 82.75 81 GLN A CA 1
ATOM 589 C C . GLN A 1 81 ? 4.162 6.349 -4.758 1.00 82.75 81 GLN A C 1
ATOM 591 O O . GLN A 1 81 ? 3.716 5.309 -4.278 1.00 82.75 81 GLN A O 1
ATOM 596 N N . LYS A 1 82 ? 5.105 7.080 -4.160 1.00 79.31 82 LYS A N 1
ATOM 597 C CA . LYS A 1 82 ? 5.584 6.820 -2.801 1.00 79.31 82 LYS A CA 1
ATOM 598 C C . LYS A 1 82 ? 4.689 7.585 -1.829 1.00 79.31 82 LYS A C 1
ATOM 600 O O . LYS A 1 82 ? 4.654 8.811 -1.867 1.00 79.31 82 LYS A O 1
ATOM 605 N N . LEU A 1 83 ? 3.969 6.862 -0.977 1.00 78.31 83 LEU A N 1
ATOM 606 C CA . LEU A 1 83 ? 3.210 7.436 0.132 1.00 78.31 83 LEU A CA 1
ATOM 607 C C . LEU A 1 83 ? 4.071 7.323 1.389 1.00 78.31 83 LEU A C 1
ATOM 609 O O . LEU A 1 83 ? 4.369 6.217 1.832 1.00 78.31 83 LEU A O 1
ATOM 613 N N . VAL A 1 84 ? 4.512 8.458 1.928 1.00 77.12 84 VAL A N 1
ATOM 614 C CA . VAL A 1 84 ? 5.272 8.516 3.183 1.00 77.12 84 VAL A CA 1
ATOM 615 C C . VAL A 1 84 ? 4.348 9.076 4.261 1.00 77.12 84 VAL A C 1
ATOM 617 O O . VAL A 1 84 ? 3.917 10.222 4.125 1.00 77.12 84 VAL A O 1
ATOM 620 N N . PRO A 1 85 ? 4.009 8.299 5.306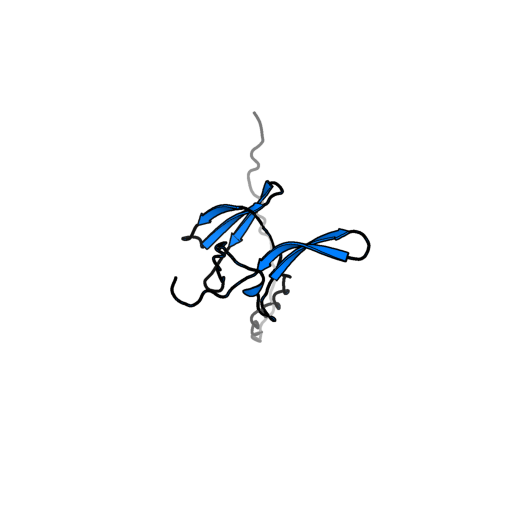 1.00 78.81 85 PRO A N 1
ATOM 621 C CA . PRO A 1 85 ? 3.267 8.821 6.444 1.00 78.81 85 PRO A CA 1
ATOM 622 C C . PRO A 1 85 ? 4.057 9.946 7.116 1.00 78.81 85 PRO A C 1
ATOM 624 O O . PRO A 1 85 ? 5.221 9.768 7.469 1.00 78.81 85 PRO A O 1
ATOM 627 N N . GLY A 1 86 ? 3.413 11.095 7.292 1.00 82.56 86 GLY A N 1
ATOM 628 C CA . GLY A 1 86 ? 3.968 12.245 7.996 1.00 82.56 86 GLY A CA 1
ATOM 629 C C . GLY A 1 86 ? 3.022 12.712 9.103 1.00 82.56 86 GLY A C 1
ATOM 630 O O . GLY A 1 86 ? 1.821 12.433 9.040 1.00 82.56 86 GLY A O 1
ATOM 631 N N . PRO A 1 87 ? 3.528 13.421 10.127 1.00 82.31 87 PRO A N 1
ATOM 632 C CA . PRO A 1 87 ? 2.671 14.039 11.129 1.00 82.31 87 PRO A CA 1
ATOM 633 C C . PRO A 1 87 ? 1.721 15.035 10.454 1.00 82.31 87 PRO A C 1
ATOM 635 O O . PRO A 1 87 ? 2.105 15.774 9.550 1.00 82.31 87 PRO A O 1
ATOM 638 N N . SER A 1 88 ? 0.456 15.035 10.863 1.00 84.50 88 SER A N 1
ATOM 639 C CA . SER A 1 88 ? -0.589 15.861 10.256 1.00 84.50 88 SER A CA 1
ATOM 640 C C . SER A 1 88 ? -1.681 16.178 11.263 1.00 84.50 88 SER A C 1
ATOM 642 O O . SER A 1 88 ? -1.956 15.381 12.162 1.00 84.50 88 SER A O 1
ATOM 644 N N . LYS A 1 89 ? -2.316 17.338 11.109 1.00 89.69 89 LYS A N 1
ATOM 645 C CA . LYS A 1 89 ? -3.460 17.762 11.917 1.00 89.69 89 LYS A CA 1
ATOM 646 C C . LYS A 1 89 ? -4.715 17.787 11.056 1.00 89.69 89 LYS A C 1
ATOM 648 O O . LYS A 1 89 ? -4.657 17.945 9.842 1.00 89.69 89 LYS A O 1
ATOM 653 N N . MET A 1 90 ? -5.878 17.691 11.698 1.00 86.69 90 MET A N 1
ATOM 654 C CA . MET A 1 90 ? -7.160 17.725 10.985 1.00 86.69 90 MET A CA 1
ATOM 655 C C . MET A 1 90 ? -7.354 19.029 10.190 1.00 86.69 90 MET A C 1
ATOM 657 O O . MET A 1 90 ? -7.956 19.013 9.122 1.00 86.69 90 MET A O 1
ATOM 661 N N . SER A 1 91 ? -6.801 20.142 10.683 1.00 88.19 91 SER A N 1
ATOM 662 C CA . SER A 1 91 ? -6.852 21.452 10.021 1.00 88.19 91 SER A CA 1
ATOM 663 C C . SER A 1 91 ? -6.067 21.522 8.706 1.00 88.19 91 SER A C 1
ATOM 665 O O . SER A 1 91 ? -6.292 22.443 7.928 1.00 88.19 91 SER A O 1
ATOM 667 N N . ASP A 1 92 ? -5.166 20.571 8.447 1.00 86.00 92 ASP A N 1
ATOM 668 C CA . ASP A 1 92 ? -4.359 20.534 7.219 1.00 86.00 92 ASP A CA 1
ATOM 669 C C . ASP A 1 92 ? -5.132 19.901 6.043 1.00 86.00 92 ASP A C 1
ATOM 671 O O . ASP A 1 92 ? -4.771 20.054 4.868 1.00 86.00 92 ASP A O 1
ATOM 675 N N . ILE A 1 93 ? -6.234 19.205 6.348 1.00 87.81 93 ILE A N 1
ATOM 676 C CA . ILE A 1 93 ? -7.076 18.534 5.362 1.00 87.81 93 ILE A CA 1
ATOM 677 C C . ILE A 1 93 ? -7.986 19.568 4.700 1.00 87.81 93 ILE A C 1
ATOM 679 O O . ILE A 1 93 ? -8.906 20.109 5.310 1.00 87.81 93 ILE A O 1
ATOM 683 N N . ASN A 1 94 ? -7.750 19.811 3.412 1.00 87.31 94 ASN A N 1
ATOM 684 C CA . ASN A 1 94 ? -8.558 20.736 2.625 1.00 87.31 94 ASN A CA 1
ATOM 685 C C . ASN A 1 94 ? -9.691 20.013 1.885 1.00 87.31 94 ASN A C 1
ATOM 687 O O . ASN A 1 94 ? -9.561 18.851 1.486 1.00 87.31 94 ASN A O 1
ATOM 691 N N . LEU A 1 95 ? -10.792 20.728 1.636 1.00 86.75 95 LEU A N 1
ATOM 692 C CA . LEU A 1 95 ? -11.892 20.223 0.816 1.00 86.75 95 LEU A CA 1
ATOM 693 C C . LEU A 1 95 ? -11.400 19.884 -0.600 1.00 86.75 95 LEU A C 1
ATOM 695 O O . LEU A 1 95 ? -10.635 20.630 -1.208 1.00 86.75 95 LEU A O 1
ATOM 699 N N . GLY A 1 96 ? -11.842 18.738 -1.118 1.00 83.88 96 GLY A N 1
ATOM 700 C CA . GLY A 1 96 ? -11.422 18.222 -2.425 1.00 83.88 96 GLY A CA 1
ATOM 701 C C . GLY A 1 96 ? -10.161 17.350 -2.404 1.00 83.88 96 GLY A C 1
ATOM 702 O O . GLY A 1 96 ? -9.786 16.819 -3.450 1.00 83.88 96 GLY A O 1
ATOM 703 N N . GLN A 1 97 ? -9.517 17.150 -1.248 1.00 86.50 97 GLN A N 1
ATOM 704 C CA . GLN A 1 97 ? -8.440 16.166 -1.121 1.00 86.50 97 GLN A CA 1
ATOM 705 C C . GLN A 1 97 ? -8.979 14.730 -1.052 1.00 86.50 97 GLN A C 1
ATOM 707 O O . GLN A 1 97 ? -10.088 14.475 -0.582 1.00 86.50 97 GLN A O 1
ATOM 712 N N . ASN A 1 98 ? -8.183 13.777 -1.542 1.00 85.56 98 ASN A N 1
ATOM 713 C CA . ASN A 1 98 ? -8.515 12.360 -1.456 1.00 85.56 98 ASN A CA 1
ATOM 714 C C . ASN A 1 98 ? -8.144 11.832 -0.065 1.00 85.56 98 ASN A C 1
ATOM 716 O O . ASN A 1 98 ? -6.985 11.939 0.336 1.00 85.56 98 ASN A O 1
ATOM 720 N N . ALA A 1 99 ? -9.121 11.272 0.647 1.00 87.50 99 ALA A N 1
ATOM 72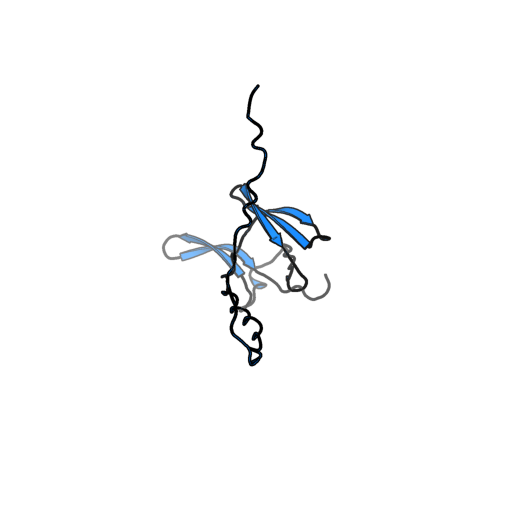1 C CA . ALA A 1 99 ? -8.931 10.710 1.976 1.00 87.50 99 ALA A CA 1
ATOM 722 C C . ALA A 1 99 ? -9.661 9.369 2.134 1.00 87.50 99 ALA A C 1
ATOM 724 O O . ALA A 1 99 ? -10.752 9.174 1.592 1.00 87.50 99 ALA A O 1
ATOM 725 N N . ALA A 1 100 ? -9.061 8.467 2.904 1.00 87.88 100 ALA A N 1
ATOM 726 C CA . ALA A 1 100 ? -9.659 7.255 3.432 1.00 87.88 100 ALA A CA 1
ATOM 727 C C . ALA A 1 100 ? -9.930 7.451 4.930 1.00 87.88 100 ALA A C 1
ATOM 729 O O . ALA A 1 100 ? -9.050 7.856 5.688 1.00 87.88 100 ALA A O 1
ATOM 730 N N . VAL A 1 101 ? -11.165 7.184 5.359 1.00 90.00 101 VAL A N 1
ATOM 731 C CA . VAL A 1 101 ? -11.592 7.360 6.753 1.00 90.00 101 VAL A CA 1
ATOM 732 C C . VAL A 1 101 ? -12.060 6.024 7.308 1.00 90.00 101 VAL A C 1
ATOM 734 O O . VAL A 1 101 ? -13.026 5.444 6.810 1.00 90.00 101 VAL A O 1
ATOM 737 N N . THR A 1 102 ? -11.420 5.574 8.381 1.00 89.75 102 THR A N 1
ATOM 738 C CA . THR A 1 102 ? -11.919 4.485 9.222 1.00 89.75 102 THR A CA 1
ATOM 739 C C . THR A 1 102 ? -12.784 5.099 10.311 1.00 89.75 102 THR A C 1
ATOM 741 O O . THR A 1 102 ? -12.361 6.042 10.980 1.00 89.75 102 THR A O 1
ATOM 744 N N . TYR A 1 103 ? -14.005 4.601 10.490 1.00 91.88 103 TYR A N 1
ATOM 745 C CA . TYR A 1 103 ? -14.929 5.105 11.503 1.00 91.88 103 TYR A CA 1
ATOM 746 C C . TYR A 1 103 ? -15.663 3.970 12.210 1.00 91.88 103 TYR A C 1
ATOM 748 O O . TYR A 1 103 ? -15.871 2.892 11.656 1.00 91.88 103 TYR A O 1
ATOM 756 N N . VAL A 1 104 ? -16.095 4.240 13.439 1.00 92.75 104 VAL A N 1
ATOM 757 C CA . VAL A 1 104 ? -16.956 3.357 14.226 1.00 92.75 104 VAL A CA 1
ATOM 758 C C . VAL A 1 104 ? -18.317 4.021 14.381 1.00 92.75 104 VAL A C 1
ATOM 760 O O . VAL A 1 104 ? -18.421 5.204 14.717 1.00 92.75 104 VAL A O 1
ATOM 763 N N . LYS A 1 105 ? -19.381 3.256 14.141 1.00 92.06 105 LYS A N 1
ATOM 764 C CA . LYS A 1 105 ? -20.755 3.717 14.330 1.00 92.06 105 LYS A CA 1
ATOM 765 C C . LYS A 1 105 ? -21.157 3.520 15.791 1.00 92.06 105 LYS A C 1
ATOM 767 O O . LYS A 1 105 ? -21.228 2.390 16.266 1.00 92.06 105 LYS A O 1
ATOM 772 N N . LYS A 1 106 ? -21.414 4.615 16.508 1.00 91.44 106 LYS A N 1
ATOM 773 C CA . LYS A 1 106 ? -21.959 4.596 17.874 1.00 91.44 106 LYS A CA 1
ATOM 774 C C . LYS A 1 106 ? -23.348 5.227 17.856 1.00 91.44 106 LYS A C 1
ATOM 776 O O . LYS A 1 106 ? -23.489 6.447 17.768 1.00 91.44 106 LYS A O 1
ATOM 781 N N . GLY A 1 107 ? -24.374 4.377 17.907 1.00 90.06 107 GLY A N 1
ATOM 782 C CA . GLY A 1 107 ? -25.771 4.791 17.774 1.00 90.06 107 GLY A CA 1
ATOM 783 C C . GLY A 1 107 ? -26.039 5.435 16.411 1.00 90.06 107 GLY A C 1
ATOM 784 O O . GLY A 1 107 ? -25.840 4.810 15.368 1.00 90.06 107 GLY A O 1
ATOM 785 N N . SER A 1 108 ? -26.467 6.698 16.422 1.00 88.31 108 SER A N 1
ATOM 786 C CA . SER A 1 108 ? -26.757 7.497 15.224 1.00 88.31 108 SER A CA 1
ATOM 787 C C . SER A 1 108 ? -25.563 8.299 14.686 1.00 88.31 108 SER A C 1
ATOM 789 O O . SER A 1 108 ? -25.693 8.937 13.643 1.00 88.31 108 SER A O 1
ATOM 791 N N . LYS A 1 109 ? -24.396 8.271 15.346 1.00 92.19 109 LYS A N 1
ATOM 792 C CA . LYS A 1 109 ? -23.199 9.022 14.925 1.00 92.19 109 LYS A CA 1
ATOM 793 C C . LYS A 1 109 ? -22.103 8.100 14.385 1.00 92.19 109 LYS A C 1
ATOM 795 O O . LYS A 1 109 ? -21.844 7.032 14.941 1.00 92.19 109 LYS A O 1
ATOM 800 N N . ASN A 1 110 ? -21.416 8.557 13.339 1.00 93.12 110 ASN A N 1
ATOM 801 C CA . ASN A 1 110 ? -20.180 7.953 12.839 1.00 93.12 110 ASN A CA 1
ATOM 802 C C . ASN A 1 110 ? -18.995 8.724 13.428 1.00 93.12 110 ASN A C 1
ATOM 804 O O . ASN A 1 110 ? -18.878 9.928 13.212 1.00 93.12 110 ASN A O 1
ATOM 808 N N . ILE A 1 111 ? -18.138 8.045 14.186 1.00 92.12 111 ILE A N 1
ATOM 809 C CA . ILE A 1 111 ? -16.956 8.641 14.815 1.00 92.12 111 ILE A CA 1
ATOM 810 C C . ILE A 1 111 ? -15.728 8.140 14.063 1.00 92.12 111 ILE A C 1
ATOM 812 O O . ILE A 1 111 ? -15.462 6.939 14.068 1.00 92.12 111 ILE A O 1
ATOM 816 N N . ALA A 1 112 ? -14.994 9.043 13.412 1.00 90.00 112 ALA A N 1
ATOM 817 C CA . ALA A 1 112 ? -13.742 8.702 12.744 1.00 90.00 112 ALA A CA 1
ATOM 818 C C . ALA A 1 112 ? -12.692 8.250 13.774 1.00 90.00 112 ALA A C 1
ATOM 820 O O . ALA A 1 112 ? -12.479 8.921 14.782 1.00 90.00 112 ALA A O 1
ATOM 821 N N . THR A 1 113 ? -12.055 7.108 13.525 1.00 90.25 113 THR A N 1
ATOM 822 C CA . THR A 1 113 ? -10.986 6.531 14.353 1.00 90.25 113 THR A CA 1
ATOM 823 C C . THR A 1 113 ? -9.618 6.624 13.687 1.00 90.25 113 THR A C 1
ATOM 825 O O . THR A 1 113 ? -8.615 6.681 14.389 1.00 90.25 113 THR A O 1
ATOM 828 N N . ALA A 1 114 ? -9.569 6.680 12.354 1.00 87.00 114 ALA A N 1
ATOM 829 C CA . ALA A 1 114 ? -8.357 6.970 11.597 1.00 87.00 114 ALA A CA 1
ATOM 830 C C . ALA A 1 114 ? -8.705 7.723 10.309 1.00 87.00 114 ALA A C 1
ATOM 832 O O . ALA A 1 114 ? -9.740 7.464 9.692 1.00 87.00 114 ALA A O 1
ATOM 833 N N . VAL A 1 115 ? -7.835 8.647 9.906 1.00 86.94 115 VAL A N 1
ATOM 834 C CA . VAL A 1 115 ? -7.942 9.385 8.645 1.00 86.94 115 VAL A CA 1
ATOM 835 C C . VAL A 1 115 ? -6.585 9.343 7.960 1.00 86.94 115 VAL A C 1
ATOM 837 O O . VAL A 1 115 ? -5.596 9.819 8.510 1.00 86.94 115 VAL A O 1
ATOM 840 N N . GLU A 1 116 ? -6.553 8.791 6.756 1.00 87.25 116 GLU A N 1
ATOM 841 C CA . GLU A 1 116 ? -5.401 8.821 5.861 1.00 87.25 116 GLU A CA 1
ATOM 842 C C . GLU A 1 116 ? -5.762 9.711 4.680 1.00 87.25 116 GLU A C 1
ATOM 844 O O . GLU A 1 116 ? -6.815 9.536 4.073 1.00 87.25 116 GLU A O 1
ATOM 849 N N . TYR A 1 117 ? -4.924 10.683 4.344 1.00 86.56 117 TYR A N 1
ATOM 850 C CA . TYR A 1 117 ? -5.197 11.577 3.227 1.00 86.56 117 TYR A CA 1
ATOM 851 C C . TYR A 1 117 ? -3.942 11.787 2.391 1.00 86.56 117 TYR A C 1
ATOM 853 O O . TYR A 1 117 ? -2.826 11.858 2.903 1.00 86.56 117 TYR A O 1
ATOM 861 N N . ALA A 1 118 ? -4.130 11.828 1.075 1.00 80.81 118 ALA A N 1
ATOM 862 C CA . ALA A 1 118 ? -3.037 11.983 0.135 1.00 80.81 118 ALA A CA 1
ATOM 863 C C . ALA A 1 118 ? -2.800 13.469 -0.136 1.00 80.81 118 ALA A C 1
ATOM 865 O O . ALA A 1 118 ? -3.573 14.125 -0.840 1.00 80.81 118 ALA A O 1
ATOM 866 N N . VAL A 1 119 ? -1.682 13.982 0.366 1.00 76.12 119 VAL A N 1
ATOM 867 C CA . VAL A 1 119 ? -1.124 15.258 -0.080 1.00 76.12 119 VAL A CA 1
ATOM 868 C C . VAL A 1 119 ? -0.282 15.026 -1.326 1.00 76.12 119 VAL A C 1
ATOM 870 O O . VAL A 1 119 ? 0.582 14.152 -1.368 1.00 76.12 119 VAL A O 1
ATOM 873 N N . LYS A 1 120 ? -0.522 15.819 -2.376 1.00 67.38 120 LYS A N 1
ATOM 874 C CA . LYS A 1 120 ? 0.421 15.879 -3.496 1.00 67.38 120 LYS A CA 1
ATOM 875 C C . LYS A 1 120 ? 1.705 16.488 -2.950 1.00 67.38 120 LYS A C 1
ATOM 877 O O . LYS A 1 120 ? 1.681 17.645 -2.532 1.00 67.38 120 LYS A O 1
ATOM 882 N N . ALA A 1 121 ? 2.791 15.717 -2.946 1.00 60.72 121 ALA A N 1
ATOM 883 C CA . ALA A 1 121 ? 4.103 16.231 -2.584 1.00 60.72 121 ALA A CA 1
ATOM 884 C C . ALA A 1 121 ? 4.363 17.526 -3.370 1.00 60.72 121 ALA A C 1
ATOM 886 O O . ALA A 1 121 ? 4.219 17.558 -4.600 1.00 60.72 121 ALA A O 1
ATOM 887 N N . LYS A 1 122 ? 4.708 18.609 -2.664 1.00 55.91 122 LYS A N 1
ATOM 888 C CA . LYS A 1 122 ? 5.307 19.768 -3.326 1.00 55.91 122 LYS A CA 1
ATOM 889 C C . LYS A 1 122 ? 6.604 19.261 -3.953 1.00 55.91 122 LYS A C 1
ATOM 891 O O . LYS A 1 122 ? 7.355 18.536 -3.317 1.00 55.91 122 LYS A O 1
ATOM 896 N N . LYS A 1 123 ? 6.813 19.557 -5.233 1.00 37.31 123 LYS A N 1
ATOM 897 C CA . LYS A 1 123 ? 7.963 19.077 -6.005 1.00 37.31 123 LYS A CA 1
ATOM 898 C C . LYS A 1 123 ? 9.269 19.505 -5.304 1.00 37.31 123 LYS A C 1
ATOM 900 O O . LYS A 1 123 ? 9.637 20.666 -5.440 1.00 37.31 123 LYS A O 1
ATOM 905 N N . GLY A 1 124 ? 9.936 18.593 -4.587 1.00 53.25 124 GLY A N 1
ATOM 906 C CA . GLY A 1 124 ? 11.274 18.814 -4.018 1.00 53.25 124 GLY A CA 1
ATOM 907 C C . GLY A 1 124 ? 11.451 18.500 -2.527 1.00 53.25 124 GLY A C 1
ATOM 908 O O . GLY A 1 124 ? 11.969 19.355 -1.818 1.00 53.25 124 GLY A O 1
ATOM 909 N N . GLU A 1 125 ? 11.072 17.303 -2.072 1.00 38.12 125 GLU A N 1
ATOM 910 C CA . GLU A 1 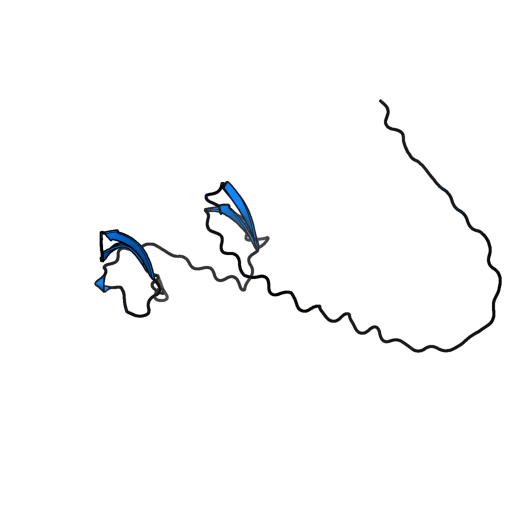125 ? 11.523 16.737 -0.785 1.00 38.12 125 GLU A CA 1
ATOM 911 C C . GLU A 1 125 ? 11.938 15.272 -0.970 1.00 38.12 125 GLU A C 1
ATOM 913 O O . GLU A 1 125 ? 11.243 14.566 -1.746 1.00 38.12 125 GLU A O 1
#

Sequence (125 aa):
MVFALSSCALEQEMAAPPAKPAAPMVAEAKKPPAKAPAAKVKPVKASGDIGLLDLEKNYMILVTKEGKLITADFNNKTKVQKLVPGPSKMSDINLGQNAAVTYVKKGSKNIATAVEYAVKAKKGE

Mean predicted aligned error: 17.79 Å

Radius of gyration: 32.0 Å; Cα contacts (8 Å, |Δi|>4): 88; chains: 1; bounding box: 42×74×85 Å

Secondary structure (DSSP, 8-state):
------------------------------PPPP------PPPPP--EEEEEEETTTTEEEEEETTS-EEEEE--TTPPP---------GGG--TT-EEEEEEEEETTEEEEEEEEEE----S--